Protein AF-A0A1M5P3P3-F1 (afdb_monomer)

pLDDT: mean 71.84, std 11.26, range [51.25, 89.38]

Solvent-accessible surface area (backbone atoms only — not comparable to full-atom values): 4678 Å² total; per-residue (Å²): 122,76,65,59,46,57,55,30,43,75,69,72,73,38,62,55,70,70,58,48,52,52,49,58,56,43,65,77,54,70,70,66,70,47,44,72,43,98,88,73,47,79,35,83,52,80,62,76,80,81,50,84,73,72,85,78,79,75,80,81,74,87,82,67,79,76,81,79,132

Structure (mmCIF, N/CA/C/O backbone):
data_AF-A0A1M5P3P3-F1
#
_entry.id   AF-A0A1M5P3P3-F1
#
loop_
_atom_site.group_PDB
_atom_site.id
_atom_site.type_symbol
_atom_site.label_atom_id
_atom_site.label_alt_id
_atom_site.label_comp_id
_atom_site.label_asym_id
_atom_site.label_entity_id
_atom_site.label_seq_id
_atom_site.pdbx_PDB_ins_code
_atom_site.Cartn_x
_atom_site.Cartn_y
_atom_site.Cartn_z
_atom_site.occupancy
_atom_site.B_iso_or_equiv
_atom_site.auth_seq_id
_atom_site.auth_comp_id
_atom_site.auth_asym_id
_atom_site.auth_atom_id
_atom_site.pdbx_PDB_model_num
ATOM 1 N N . MET A 1 1 ? -7.436 -1.838 0.737 1.00 62.03 1 MET A N 1
ATOM 2 C CA . MET A 1 1 ? -6.553 -2.135 1.892 1.00 62.03 1 MET A CA 1
ATOM 3 C C . MET A 1 1 ? -7.230 -2.037 3.269 1.00 62.03 1 MET A C 1
ATOM 5 O O . MET A 1 1 ? -6.557 -1.865 4.274 1.00 62.03 1 MET A O 1
ATOM 9 N N . ARG A 1 2 ? -8.551 -2.256 3.373 1.00 62.94 2 ARG A N 1
ATOM 10 C CA . ARG A 1 2 ? -9.300 -2.068 4.635 1.00 62.94 2 ARG A CA 1
ATOM 11 C C . ARG A 1 2 ? -9.008 -3.107 5.733 1.00 62.94 2 ARG A C 1
ATOM 13 O O . ARG 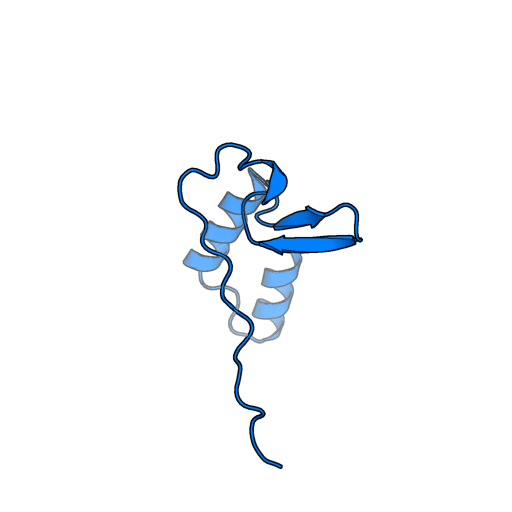A 1 2 ? -9.326 -2.865 6.886 1.00 62.94 2 ARG A O 1
ATOM 20 N N . LYS A 1 3 ? -8.388 -4.244 5.392 1.00 74.06 3 LYS A N 1
ATOM 21 C CA . LYS A 1 3 ? -8.164 -5.360 6.329 1.00 74.06 3 LYS A CA 1
ATOM 22 C C . LYS A 1 3 ? -7.031 -5.106 7.335 1.00 74.06 3 LYS A C 1
ATOM 24 O O . LYS A 1 3 ? -7.120 -5.576 8.461 1.00 74.06 3 LYS A O 1
ATOM 29 N N . PHE A 1 4 ? -5.993 -4.353 6.958 1.00 76.38 4 PHE A N 1
ATOM 30 C CA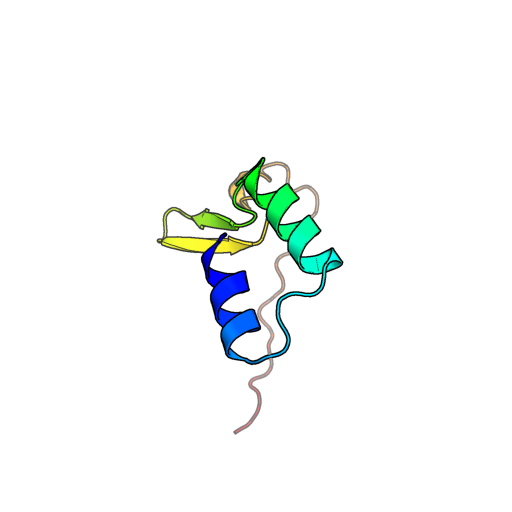 . PHE A 1 4 ? -4.832 -4.111 7.829 1.00 76.38 4 PHE A CA 1
ATOM 31 C C . PHE A 1 4 ? -5.178 -3.251 9.044 1.00 76.38 4 PHE A C 1
ATOM 33 O O . PHE A 1 4 ? -4.727 -3.548 10.146 1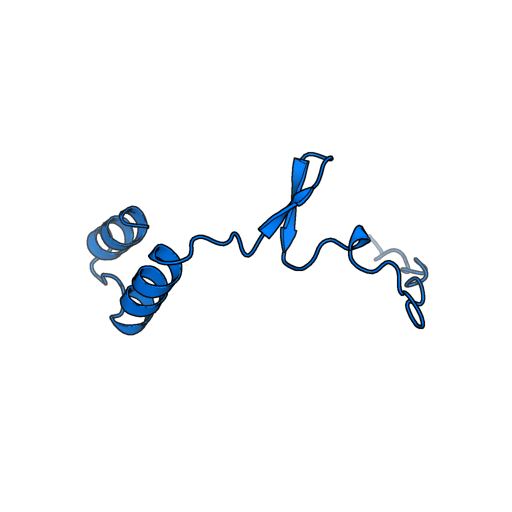.00 76.38 4 PHE A O 1
ATOM 40 N N . HIS A 1 5 ? -6.034 -2.244 8.855 1.00 77.38 5 HIS A N 1
ATOM 41 C C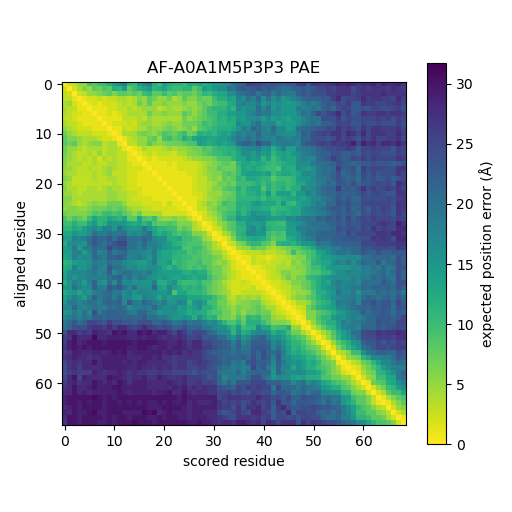A . HIS A 1 5 ? -6.524 -1.417 9.953 1.00 77.38 5 HIS A CA 1
ATOM 42 C C . HIS A 1 5 ? -7.259 -2.263 10.996 1.00 77.38 5 HIS A C 1
ATOM 44 O O . HIS A 1 5 ? -6.931 -2.205 12.172 1.00 77.38 5 HIS A O 1
ATOM 50 N N . SER A 1 6 ? -8.173 -3.139 10.566 1.00 80.62 6 SER A N 1
ATOM 51 C CA . SER A 1 6 ? -8.901 -4.036 11.472 1.00 80.62 6 SER A CA 1
ATOM 52 C C . SER A 1 6 ? -7.976 -4.953 12.282 1.00 80.62 6 SER A C 1
ATOM 54 O O . SER A 1 6 ? -8.238 -5.188 13.457 1.00 80.62 6 SER A O 1
ATOM 56 N N . ILE A 1 7 ? -6.885 -5.444 11.682 1.00 82.44 7 ILE A N 1
ATOM 57 C CA . ILE A 1 7 ? -5.894 -6.290 12.370 1.00 82.44 7 ILE A CA 1
ATOM 58 C C . ILE A 1 7 ? -5.122 -5.486 13.424 1.00 82.44 7 ILE A C 1
ATOM 60 O O . ILE A 1 7 ? -4.948 -5.958 14.545 1.00 82.44 7 ILE A O 1
ATOM 64 N N . ALA A 1 8 ? -4.674 -4.277 13.082 1.00 83.44 8 ALA A N 1
ATOM 65 C CA . ALA A 1 8 ? -3.928 -3.426 14.003 1.00 83.44 8 ALA A CA 1
ATOM 66 C C . ALA A 1 8 ? -4.809 -2.925 15.160 1.00 83.44 8 ALA A C 1
ATOM 68 O O . ALA A 1 8 ? -4.382 -2.917 16.312 1.00 83.44 8 ALA A O 1
ATOM 69 N N . THR A 1 9 ? -6.071 -2.592 14.882 1.00 85.19 9 THR A N 1
ATOM 70 C CA . THR A 1 9 ? -7.050 -2.209 15.908 1.00 85.19 9 THR A CA 1
ATOM 71 C C . THR A 1 9 ? -7.375 -3.378 16.839 1.00 85.19 9 THR A C 1
ATOM 73 O O . THR A 1 9 ? -7.470 -3.181 18.045 1.00 85.19 9 THR A O 1
ATOM 76 N N . LEU A 1 10 ? -7.454 -4.614 16.326 1.00 86.69 10 LEU A N 1
ATOM 77 C CA . LEU A 1 10 ? -7.620 -5.813 17.161 1.00 86.69 10 LEU A CA 1
ATOM 78 C C . LEU A 1 10 ? -6.437 -6.037 18.122 1.00 86.69 10 LEU A C 1
ATOM 80 O O . LEU A 1 10 ? -6.606 -6.650 19.173 1.00 86.69 10 LEU A O 1
ATOM 84 N N . ARG A 1 11 ? -5.240 -5.550 17.775 1.00 84.81 11 ARG A N 1
ATOM 85 C CA . ARG A 1 11 ? -4.051 -5.597 18.639 1.00 84.81 11 ARG A CA 1
ATOM 86 C C . ARG A 1 11 ? -3.978 -4.455 19.655 1.00 84.81 11 ARG A C 1
ATOM 88 O O . ARG A 1 11 ? -3.104 -4.497 20.508 1.00 84.81 11 ARG A O 1
ATOM 95 N N . GLY A 1 12 ? -4.905 -3.498 19.607 1.00 83.94 12 GLY A N 1
ATOM 96 C CA . GLY A 1 12 ? -4.996 -2.380 20.550 1.00 83.94 12 GLY A CA 1
ATOM 97 C C . GLY A 1 12 ? -4.228 -1.127 20.129 1.00 83.94 12 GLY A C 1
ATOM 98 O O . GLY A 1 12 ? -4.543 -0.046 20.615 1.00 83.94 12 GLY A O 1
ATOM 99 N N . ASP A 1 13 ? -3.297 -1.242 19.182 1.00 84.62 13 ASP A N 1
ATOM 100 C CA . ASP A 1 13 ? -2.459 -0.116 18.752 1.00 84.62 13 ASP A CA 1
ATOM 101 C C . ASP A 1 13 ? -3.094 0.696 17.612 1.00 84.62 13 ASP A C 1
ATOM 103 O O . ASP A 1 13 ? -2.821 1.887 17.452 1.00 84.62 13 ASP A O 1
ATOM 107 N N . GLY A 1 14 ? -3.947 0.058 16.801 1.00 84.12 14 GLY A N 1
ATOM 108 C CA . GLY A 1 14 ? -4.425 0.649 15.551 1.00 84.12 14 GLY A CA 1
ATOM 109 C C . GLY A 1 14 ? -3.284 0.894 14.554 1.00 84.12 14 GLY A C 1
ATOM 110 O O . GLY A 1 14 ? -2.120 0.572 14.792 1.00 84.12 14 GLY A O 1
ATOM 111 N N . LEU A 1 15 ? -3.608 1.442 13.381 1.00 85.56 15 LEU A N 1
ATOM 112 C CA . LEU A 1 15 ? -2.566 1.938 12.479 1.00 85.56 15 LEU A CA 1
ATOM 113 C C . LEU A 1 15 ? -2.194 3.363 12.867 1.00 85.56 15 LEU A C 1
ATOM 115 O O . LEU A 1 15 ? -3.065 4.206 13.083 1.00 85.56 15 LEU A O 1
ATOM 119 N N . ARG A 1 16 ? -0.891 3.648 12.857 1.00 88.81 16 ARG A N 1
ATOM 120 C CA . ARG A 1 16 ? -0.396 5.019 12.935 1.00 88.81 16 ARG A CA 1
ATOM 121 C C . ARG A 1 16 ? -1.004 5.883 11.816 1.00 88.81 16 ARG A C 1
ATOM 123 O O . ARG A 1 16 ? -1.097 5.396 10.683 1.00 88.81 16 ARG A O 1
ATOM 130 N N . PRO A 1 17 ? -1.359 7.153 12.080 1.00 86.88 17 PRO A N 1
ATOM 131 C CA . PRO A 1 17 ? -1.986 8.028 11.086 1.00 86.88 17 PRO A CA 1
ATOM 132 C C . PRO A 1 17 ? -1.184 8.162 9.786 1.00 86.88 17 PRO A C 1
ATOM 134 O O . PRO A 1 17 ? -1.754 8.175 8.698 1.00 86.88 17 PRO A O 1
ATOM 137 N N . GLU A 1 18 ? 0.146 8.193 9.874 1.00 89.38 18 GLU A N 1
ATOM 138 C CA . GLU A 1 18 ? 1.032 8.308 8.713 1.00 89.38 18 GLU A CA 1
ATOM 139 C C . GLU A 1 18 ? 0.975 7.056 7.829 1.00 89.38 18 GLU A C 1
ATOM 141 O O . GLU A 1 18 ? 0.989 7.144 6.601 1.00 89.38 18 GLU A O 1
ATOM 146 N N . LEU A 1 19 ? 0.858 5.881 8.454 1.00 86.31 19 LEU A N 1
ATOM 147 C CA . LEU A 1 19 ? 0.729 4.605 7.755 1.00 86.31 19 LEU A CA 1
ATOM 148 C C . LEU A 1 19 ? -0.658 4.460 7.116 1.00 86.31 19 LEU A C 1
ATOM 150 O O . LEU A 1 19 ? -0.771 3.972 5.992 1.00 86.31 19 LEU A O 1
ATOM 154 N N . GLN A 1 20 ? -1.701 4.942 7.794 1.00 86.25 20 GLN A N 1
ATOM 155 C CA . GLN A 1 20 ? -3.046 5.023 7.229 1.00 86.25 20 GLN A CA 1
ATOM 156 C C . GLN A 1 20 ? -3.066 5.916 5.977 1.00 86.25 20 GLN A C 1
ATOM 158 O O . GLN A 1 20 ? -3.549 5.485 4.933 1.00 86.25 20 GLN A O 1
ATOM 163 N N . ALA A 1 21 ? -2.444 7.098 6.035 1.00 86.75 21 ALA A N 1
ATOM 164 C CA . ALA A 1 21 ? -2.353 8.014 4.897 1.00 86.75 21 ALA A CA 1
ATOM 165 C C . ALA A 1 21 ? -1.565 7.427 3.708 1.00 86.75 21 ALA A C 1
ATOM 167 O O . ALA A 1 21 ? -1.927 7.650 2.551 1.00 86.75 21 ALA A O 1
ATOM 168 N N . LEU A 1 22 ? -0.504 6.650 3.966 1.00 85.12 22 LEU A N 1
ATOM 169 C CA . LEU A 1 22 ? 0.213 5.916 2.916 1.00 85.12 22 LEU A CA 1
ATOM 170 C C . LEU A 1 22 ? -0.690 4.890 2.230 1.00 85.12 22 LEU A C 1
ATOM 172 O O . LEU A 1 22 ? -0.697 4.808 1.000 1.00 85.12 22 LEU A O 1
ATOM 176 N N . PHE A 1 23 ? -1.475 4.139 3.005 1.00 82.44 23 PHE A N 1
ATOM 177 C CA . PHE A 1 23 ? -2.426 3.197 2.433 1.00 82.44 23 PHE A CA 1
ATOM 178 C C . PHE A 1 23 ? -3.534 3.905 1.645 1.00 82.44 23 PHE A C 1
ATOM 180 O O . PHE A 1 23 ? -3.866 3.474 0.544 1.00 82.44 23 PHE A O 1
ATOM 187 N N . ASP A 1 24 ? -4.073 5.016 2.129 1.00 83.69 24 ASP A N 1
ATOM 188 C CA . ASP A 1 24 ? -5.112 5.737 1.389 1.00 83.69 24 ASP A CA 1
ATOM 189 C C . ASP A 1 24 ? -4.584 6.274 0.046 1.00 83.69 24 ASP A C 1
ATOM 191 O O . ASP A 1 24 ? -5.277 6.179 -0.966 1.00 83.69 24 ASP A O 1
ATOM 195 N N . ARG A 1 25 ? -3.316 6.709 -0.020 1.00 81.44 25 ARG A N 1
ATOM 196 C CA . ARG A 1 25 ? -2.650 7.092 -1.283 1.00 81.44 25 ARG A CA 1
ATOM 197 C C . ARG A 1 25 ? -2.453 5.913 -2.236 1.00 81.44 25 ARG A C 1
ATOM 199 O O . ARG A 1 25 ? -2.746 6.028 -3.421 1.00 81.44 25 ARG A O 1
ATOM 206 N N . LEU A 1 26 ? -1.979 4.780 -1.726 1.00 76.31 26 LEU A N 1
ATOM 207 C CA . LEU A 1 26 ? -1.784 3.548 -2.502 1.00 76.31 26 LEU A CA 1
ATOM 208 C C . LEU A 1 26 ? -3.112 2.927 -2.976 1.00 76.31 26 LEU A C 1
ATOM 210 O O . LEU A 1 26 ? -3.131 2.165 -3.936 1.00 76.31 26 LEU A O 1
ATOM 214 N N . ALA A 1 27 ? -4.235 3.233 -2.321 1.00 75.19 27 ALA A N 1
ATOM 215 C CA . ALA A 1 27 ? -5.554 2.782 -2.756 1.00 75.19 27 ALA A CA 1
ATOM 216 C C . ALA A 1 27 ? -6.079 3.544 -3.988 1.00 75.19 27 ALA A C 1
ATOM 218 O O . ALA A 1 27 ? -6.938 3.013 -4.688 1.00 75.19 27 ALA A O 1
ATOM 219 N N . ILE A 1 28 ? -5.579 4.760 -4.242 1.00 70.44 28 ILE A N 1
ATOM 220 C CA . ILE A 1 28 ? -5.959 5.596 -5.394 1.00 70.44 28 ILE A CA 1
ATOM 221 C C . ILE A 1 28 ? -5.314 5.074 -6.681 1.00 70.44 28 ILE A C 1
ATOM 223 O O . ILE A 1 28 ? -5.943 5.084 -7.735 1.00 70.44 28 ILE A O 1
ATOM 227 N N . ASP A 1 29 ? -4.079 4.586 -6.586 1.00 66.00 29 ASP A N 1
ATOM 228 C CA . ASP A 1 29 ? -3.352 3.989 -7.700 1.00 66.00 29 ASP A CA 1
ATOM 229 C C . ASP A 1 29 ? -2.795 2.632 -7.258 1.00 66.00 29 ASP A C 1
ATOM 231 O O . ASP A 1 29 ? -1.659 2.547 -6.784 1.00 66.00 29 ASP A O 1
ATOM 235 N N . PRO A 1 30 ? -3.588 1.553 -7.388 1.00 62.69 30 PRO A N 1
ATOM 236 C CA . PRO A 1 30 ? -3.156 0.203 -7.063 1.00 62.69 30 PRO A CA 1
ATOM 237 C C . PRO A 1 30 ? -2.230 -0.346 -8.155 1.00 62.69 30 PRO A C 1
ATOM 239 O O . PRO A 1 30 ? -2.272 -1.540 -8.453 1.00 62.69 30 PRO A O 1
ATOM 242 N N . ARG A 1 31 ? -1.409 0.510 -8.781 1.00 61.66 31 ARG A N 1
ATOM 243 C CA . ARG A 1 31 ? -0.298 0.086 -9.621 1.00 61.66 31 ARG A CA 1
ATOM 244 C C . ARG A 1 31 ? 0.527 -0.891 -8.798 1.00 61.66 31 ARG A C 1
ATOM 246 O O . ARG A 1 31 ? 1.072 -0.509 -7.756 1.00 61.66 31 ARG A O 1
ATOM 253 N N . PRO A 1 32 ? 0.580 -2.166 -9.199 1.00 58.94 32 PRO A N 1
ATOM 254 C CA . PRO A 1 32 ? 1.290 -3.129 -8.406 1.00 58.94 32 PRO A CA 1
ATOM 255 C C . PRO A 1 32 ? 2.769 -2.755 -8.517 1.00 58.94 32 PRO A C 1
ATOM 257 O O . PRO A 1 32 ? 3.351 -2.741 -9.597 1.00 58.94 32 PRO A O 1
ATOM 260 N N . VAL A 1 33 ? 3.387 -2.445 -7.373 1.00 62.03 33 VAL A N 1
ATOM 261 C CA . VAL A 1 33 ? 4.854 -2.308 -7.226 1.00 62.03 33 VAL A CA 1
ATOM 262 C C . VAL A 1 33 ? 5.566 -3.606 -7.655 1.00 62.03 33 VAL A C 1
ATOM 264 O O . VAL A 1 33 ? 6.788 -3.651 -7.808 1.00 62.03 33 VAL A O 1
ATOM 267 N N . PHE A 1 34 ? 4.776 -4.660 -7.871 1.00 64.12 34 PHE A N 1
ATOM 268 C CA . PHE A 1 34 ? 5.201 -5.975 -8.262 1.00 64.12 34 PHE A CA 1
ATOM 269 C C . PHE A 1 34 ? 4.599 -6.395 -9.603 1.00 64.12 34 PHE A C 1
ATOM 271 O O . PHE A 1 34 ? 3.382 -6.407 -9.771 1.00 64.12 34 PHE A O 1
ATOM 278 N N . LEU A 1 35 ? 5.446 -6.787 -10.545 1.00 69.81 35 LEU A N 1
ATOM 279 C CA . LEU A 1 35 ? 5.016 -7.405 -11.794 1.00 69.81 35 LEU A CA 1
ATOM 280 C C . LEU A 1 35 ? 4.995 -8.920 -11.594 1.00 69.81 35 LEU A C 1
ATOM 282 O O . LEU A 1 35 ? 5.950 -9.489 -11.067 1.00 69.81 35 LEU A O 1
ATOM 286 N N . VAL A 1 36 ? 3.905 -9.575 -11.988 1.00 75.31 36 VAL A N 1
ATOM 287 C CA . VAL A 1 36 ? 3.879 -11.039 -12.072 1.00 75.31 36 VAL A CA 1
ATOM 288 C C . VAL A 1 36 ? 4.490 -11.408 -13.416 1.00 75.31 36 VAL A C 1
ATOM 290 O O . VAL A 1 36 ? 3.985 -10.989 -14.453 1.00 75.31 36 VAL A O 1
ATOM 293 N N . ARG A 1 37 ? 5.609 -12.129 -13.383 1.00 77.31 37 ARG A N 1
ATOM 294 C CA . ARG A 1 37 ? 6.295 -12.644 -14.569 1.00 77.31 37 ARG A CA 1
ATOM 295 C C . ARG A 1 37 ? 5.521 -13.829 -15.152 1.00 77.31 37 ARG A C 1
ATOM 297 O O . ARG A 1 37 ? 4.746 -14.478 -14.448 1.00 77.31 37 ARG A O 1
ATOM 304 N N . ASP A 1 38 ? 5.780 -14.148 -16.419 1.00 82.31 38 ASP A N 1
ATOM 305 C CA . ASP A 1 38 ? 5.129 -15.263 -17.129 1.00 82.31 38 ASP A CA 1
ATOM 306 C C . ASP A 1 38 ? 5.403 -16.639 -16.486 1.00 82.31 38 ASP A C 1
ATOM 308 O O . ASP A 1 38 ? 4.639 -17.581 -16.679 1.00 82.31 38 ASP A O 1
ATOM 312 N N . ASP A 1 39 ? 6.466 -16.755 -15.679 1.00 82.62 39 ASP A N 1
ATOM 313 C CA . ASP A 1 39 ? 6.791 -17.946 -14.879 1.00 82.62 39 ASP A CA 1
ATOM 314 C C . ASP A 1 39 ? 6.008 -18.029 -13.553 1.00 82.62 39 ASP A C 1
ATOM 316 O O . ASP A 1 39 ? 6.260 -18.909 -12.730 1.00 82.62 39 ASP A O 1
ATOM 320 N N . GLY A 1 40 ? 5.063 -17.113 -13.325 1.00 82.94 40 GLY A N 1
ATOM 321 C CA . GLY A 1 40 ? 4.264 -17.028 -12.104 1.00 82.94 40 GLY A CA 1
ATOM 322 C C . GLY A 1 40 ? 5.001 -16.399 -10.919 1.00 82.94 40 GLY A C 1
ATOM 323 O O . GLY A 1 40 ? 4.433 -16.313 -9.828 1.00 82.94 40 GLY A O 1
ATOM 324 N N . MET A 1 41 ? 6.242 -15.936 -11.101 1.00 82.94 41 MET A N 1
ATOM 325 C CA . MET A 1 41 ? 7.016 -15.305 -10.036 1.00 82.94 41 MET A CA 1
ATOM 326 C C . MET A 1 41 ? 6.658 -13.826 -9.885 1.00 82.94 41 MET A C 1
ATOM 328 O O . MET A 1 41 ? 6.486 -13.095 -10.859 1.00 82.94 41 MET A O 1
ATOM 332 N N . VAL A 1 42 ? 6.603 -13.358 -8.638 1.00 82.31 42 VAL A N 1
ATOM 333 C CA . VAL A 1 42 ? 6.360 -11.949 -8.307 1.00 82.31 42 VAL A CA 1
ATOM 334 C C . VAL A 1 42 ? 7.694 -11.208 -8.273 1.00 82.31 42 VAL A C 1
ATOM 336 O O . VAL A 1 42 ? 8.555 -11.509 -7.448 1.00 82.31 42 VAL A O 1
ATOM 339 N N . GLN A 1 43 ? 7.868 -10.224 -9.149 1.00 78.62 43 GLN A N 1
ATOM 340 C CA . GLN A 1 43 ? 9.063 -9.395 -9.200 1.00 78.62 43 GLN A CA 1
ATOM 341 C C . GLN A 1 43 ? 8.810 -8.030 -8.572 1.00 78.62 43 GLN A C 1
ATOM 343 O O . GLN A 1 43 ? 7.887 -7.331 -8.971 1.00 78.62 43 GLN A O 1
ATOM 348 N N . ALA A 1 44 ? 9.677 -7.610 -7.653 1.00 77.94 44 ALA A N 1
ATOM 349 C CA . ALA A 1 44 ? 9.734 -6.222 -7.212 1.00 77.94 44 ALA A CA 1
ATOM 350 C C . ALA A 1 44 ? 10.502 -5.376 -8.243 1.00 77.94 44 ALA A C 1
ATOM 352 O O . ALA A 1 44 ? 11.673 -5.648 -8.505 1.00 77.94 44 ALA A O 1
ATOM 353 N N . GLY A 1 45 ? 9.866 -4.345 -8.804 1.00 71.19 45 GLY A N 1
ATOM 354 C CA . GLY A 1 45 ? 10.510 -3.421 -9.748 1.00 71.19 45 GLY A CA 1
ATOM 355 C C . GLY A 1 45 ? 10.346 -3.772 -11.240 1.00 71.19 45 GLY A C 1
ATOM 356 O O . GLY A 1 45 ? 9.639 -4.725 -11.577 1.00 71.19 45 GLY A O 1
ATOM 357 N N . PRO A 1 46 ? 10.956 -2.977 -12.144 1.00 69.12 46 PRO A N 1
ATOM 358 C CA . PRO A 1 46 ? 10.711 -3.026 -13.591 1.00 69.12 46 PRO A CA 1
ATOM 359 C C . PRO A 1 46 ? 11.075 -4.374 -14.209 1.00 69.12 46 PRO A C 1
ATOM 361 O O . PRO A 1 46 ? 12.108 -4.942 -13.860 1.00 69.12 46 PRO A O 1
ATOM 364 N N . ASP A 1 47 ? 10.264 -4.864 -15.149 1.00 67.62 47 ASP A N 1
ATOM 365 C CA . ASP A 1 47 ? 10.534 -6.109 -15.876 1.00 67.62 47 ASP A CA 1
ATOM 366 C C . ASP A 1 47 ? 11.950 -6.077 -16.491 1.00 67.62 47 ASP A C 1
ATOM 368 O O . ASP A 1 47 ? 12.240 -5.164 -17.268 1.00 67.62 47 ASP A O 1
ATOM 372 N N . PRO A 1 48 ? 12.850 -7.029 -16.185 1.00 64.69 48 PRO A N 1
ATOM 373 C CA . PRO A 1 48 ? 14.185 -7.082 -16.770 1.00 64.69 48 PRO A CA 1
ATOM 374 C C . PRO A 1 48 ? 14.162 -7.116 -18.305 1.00 64.69 48 PRO A C 1
ATOM 376 O O . PRO A 1 48 ? 15.104 -6.621 -18.923 1.00 64.69 48 PRO A O 1
ATOM 379 N N . ALA A 1 49 ? 13.097 -7.627 -18.937 1.00 63.66 49 ALA A N 1
ATOM 380 C CA . ALA A 1 49 ? 12.953 -7.613 -20.395 1.00 63.66 49 ALA A CA 1
ATOM 381 C C . ALA A 1 49 ? 12.625 -6.217 -20.966 1.00 63.66 49 ALA A C 1
ATOM 383 O O . ALA A 1 49 ? 12.967 -5.923 -22.115 1.00 63.66 49 ALA A O 1
ATOM 384 N N . SER A 1 50 ? 12.048 -5.320 -20.155 1.00 59.22 50 SER A N 1
ATOM 385 C CA . SER A 1 50 ? 11.797 -3.916 -20.529 1.00 59.22 50 SER A CA 1
ATOM 386 C C . SER A 1 50 ? 13.082 -3.081 -20.647 1.00 59.22 50 SER A C 1
ATOM 388 O O . SER A 1 50 ? 13.060 -1.963 -21.157 1.00 59.22 50 SER A O 1
ATOM 390 N N . GLY A 1 51 ? 14.221 -3.647 -20.231 1.00 54.28 51 GLY A N 1
ATOM 391 C CA . GLY A 1 51 ? 15.557 -3.076 -20.349 1.00 54.28 51 GLY A CA 1
ATOM 392 C C . GLY A 1 51 ? 16.341 -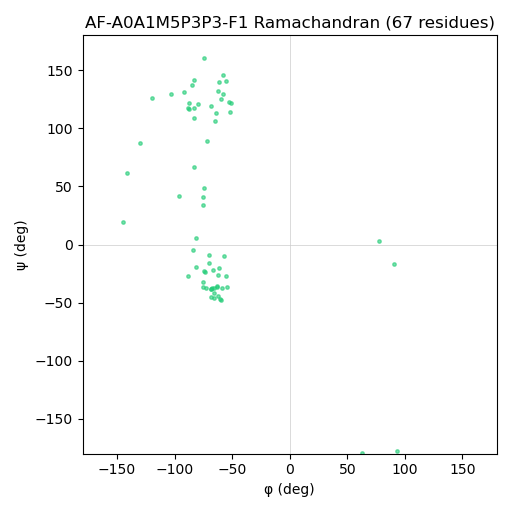3.561 -21.569 1.00 54.28 51 GLY A C 1
ATOM 393 O O . GLY A 1 51 ? 17.539 -3.796 -21.449 1.00 54.28 51 GLY A O 1
ATOM 394 N N . THR A 1 52 ? 15.738 -3.689 -22.756 1.00 52.78 52 THR A N 1
ATOM 395 C CA . THR A 1 52 ? 16.486 -3.925 -24.015 1.00 52.78 52 THR A CA 1
ATOM 396 C C . THR A 1 52 ? 17.206 -2.665 -24.523 1.00 52.78 52 THR A C 1
ATOM 398 O O . THR A 1 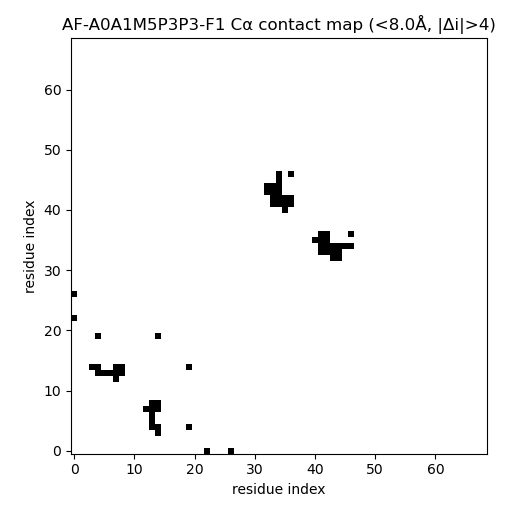52 ? 17.184 -2.311 -25.695 1.00 52.78 52 THR A O 1
ATOM 401 N N . ALA A 1 53 ? 17.925 -2.015 -23.611 1.00 57.50 53 ALA A N 1
ATOM 402 C CA . ALA A 1 53 ? 19.109 -1.219 -23.893 1.00 57.50 53 ALA A CA 1
ATOM 403 C C . ALA A 1 53 ? 20.124 -1.465 -22.763 1.00 57.50 53 ALA A C 1
ATOM 405 O O . ALA A 1 53 ? 20.480 -0.567 -22.001 1.00 57.50 53 ALA A O 1
ATOM 406 N N . LEU A 1 54 ? 20.565 -2.720 -22.610 1.00 57.50 54 LEU A N 1
ATOM 407 C CA . LEU A 1 54 ? 21.671 -3.064 -21.716 1.00 57.50 54 LEU A CA 1
ATOM 408 C C . LEU A 1 54 ? 22.975 -2.564 -22.340 1.00 57.50 54 LEU A C 1
ATOM 410 O O . LEU A 1 54 ? 23.636 -3.293 -23.073 1.00 57.50 54 LEU A O 1
ATOM 414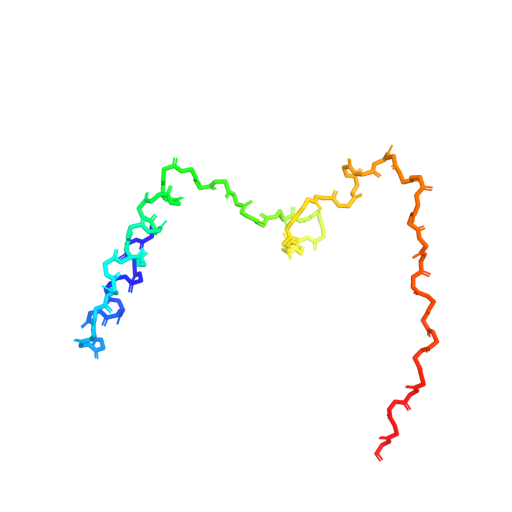 N N . THR A 1 55 ? 23.362 -1.324 -22.056 1.00 58.09 55 THR A N 1
ATOM 415 C CA . THR A 1 55 ? 24.707 -0.856 -22.414 1.00 58.09 55 THR A CA 1
ATOM 416 C C . THR A 1 55 ? 25.763 -1.303 -21.402 1.00 58.09 55 THR A C 1
ATOM 418 O O . THR A 1 55 ? 26.928 -1.357 -21.771 1.00 58.09 55 THR A O 1
ATOM 421 N N . ASN A 1 56 ? 25.391 -1.681 -20.162 1.00 61.59 56 ASN A N 1
ATOM 422 C CA . ASN A 1 56 ? 26.363 -1.872 -19.066 1.00 61.59 56 ASN A CA 1
ATOM 423 C C . ASN A 1 56 ? 26.073 -3.009 -18.054 1.00 61.59 56 ASN A C 1
ATOM 425 O O . ASN A 1 56 ? 26.618 -2.986 -16.950 1.00 61.59 56 ASN A O 1
ATOM 429 N N . VAL A 1 57 ? 25.232 -4.005 -18.355 1.00 62.09 57 VAL A N 1
ATOM 430 C CA . VAL A 1 57 ? 25.006 -5.108 -17.392 1.00 62.09 57 VAL A CA 1
ATOM 431 C C . VAL A 1 57 ? 26.106 -6.162 -17.508 1.00 62.09 57 VAL A C 1
ATOM 433 O O . VAL A 1 57 ? 26.160 -6.918 -18.473 1.00 62.09 57 VAL A O 1
ATOM 436 N N . VAL A 1 58 ? 26.972 -6.223 -16.493 1.00 65.50 58 VAL A N 1
ATOM 437 C CA . VAL A 1 58 ? 27.936 -7.315 -16.299 1.00 65.50 58 VAL A CA 1
ATOM 438 C C . VAL A 1 58 ? 27.258 -8.424 -15.488 1.00 65.50 58 VAL A C 1
ATOM 440 O O . VAL A 1 58 ? 26.829 -8.166 -14.361 1.00 65.50 58 VAL A O 1
ATOM 443 N N . PRO A 1 59 ? 27.162 -9.662 -16.006 1.00 62.28 59 PRO A N 1
ATOM 444 C CA . PRO A 1 59 ? 26.676 -10.794 -15.228 1.00 62.28 59 PRO A CA 1
ATOM 445 C C . PRO A 1 59 ? 27.560 -11.014 -13.997 1.00 62.28 59 PRO A C 1
ATOM 447 O O . PRO A 1 59 ? 28.775 -11.189 -14.128 1.00 62.28 59 PRO A O 1
ATOM 450 N N . LEU A 1 60 ? 2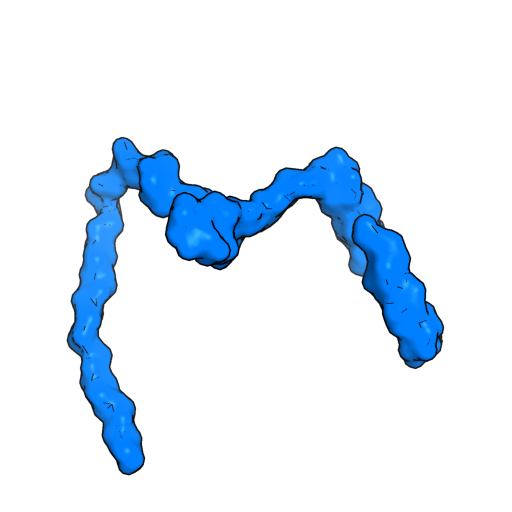6.954 -11.036 -12.808 1.00 64.50 60 LEU A N 1
ATOM 451 C CA . LEU A 1 60 ? 27.651 -11.424 -11.586 1.00 64.50 60 LEU A CA 1
ATOM 452 C C . LEU A 1 60 ? 28.055 -12.897 -11.721 1.00 64.50 60 LEU A C 1
ATOM 454 O O . LEU A 1 60 ? 27.211 -13.792 -11.698 1.00 64.50 60 LEU A O 1
ATOM 458 N N . ARG A 1 61 ? 29.352 -13.136 -11.931 1.00 64.44 61 ARG A N 1
ATOM 459 C CA . ARG A 1 61 ? 29.929 -14.478 -12.046 1.00 64.44 61 ARG A CA 1
ATOM 460 C C . ARG A 1 61 ? 29.613 -15.258 -10.771 1.00 64.44 61 ARG A C 1
ATOM 462 O O . ARG A 1 61 ? 29.853 -14.775 -9.668 1.00 64.44 61 ARG A O 1
ATOM 469 N N . ALA A 1 62 ? 29.072 -16.461 -10.937 1.00 60.41 62 ALA A N 1
ATOM 470 C CA . ALA A 1 62 ? 28.689 -17.361 -9.854 1.00 60.41 62 ALA A CA 1
ATOM 471 C C . ALA A 1 62 ? 29.899 -18.053 -9.192 1.00 60.41 62 ALA A C 1
ATOM 473 O O . ALA A 1 62 ? 29.820 -19.228 -8.851 1.00 60.41 62 ALA A O 1
ATOM 474 N N . ASP A 1 63 ? 31.002 -17.336 -8.969 1.00 59.12 63 ASP A N 1
ATOM 475 C CA . ASP A 1 63 ? 32.105 -17.827 -8.136 1.00 59.12 63 ASP A CA 1
ATOM 476 C C . ASP A 1 63 ? 31.767 -17.554 -6.671 1.00 59.12 63 ASP A C 1
ATOM 478 O O . ASP A 1 63 ? 32.355 -16.711 -5.994 1.00 59.12 63 ASP A O 1
ATOM 482 N N . ARG A 1 64 ? 30.741 -18.244 -6.172 1.00 57.94 64 ARG A N 1
ATOM 483 C CA . ARG A 1 64 ? 30.470 -18.287 -4.739 1.00 57.94 64 ARG A CA 1
ATOM 484 C C . ARG A 1 64 ? 31.295 -19.446 -4.178 1.00 57.94 64 ARG A C 1
ATOM 486 O O . ARG A 1 64 ? 31.021 -20.585 -4.561 1.00 57.94 64 ARG A O 1
ATOM 493 N N . PRO A 1 65 ? 32.277 -19.224 -3.284 1.00 55.97 65 PRO A N 1
ATOM 494 C CA . PRO A 1 65 ? 32.863 -20.344 -2.571 1.00 55.97 65 PRO A CA 1
ATOM 495 C C . PRO A 1 65 ? 31.743 -20.979 -1.746 1.00 55.97 65 PRO A C 1
ATOM 497 O O . PRO A 1 65 ? 30.959 -20.275 -1.099 1.00 55.97 65 PRO A O 1
ATOM 500 N N . ALA A 1 66 ? 31.624 -22.303 -1.830 1.00 59.19 66 ALA A N 1
ATOM 501 C CA . ALA A 1 66 ? 30.694 -23.060 -1.011 1.00 59.19 66 ALA A CA 1
ATOM 502 C C . ALA A 1 66 ? 30.903 -22.657 0.456 1.00 59.19 66 ALA A C 1
ATOM 504 O O . ALA A 1 66 ? 32.014 -22.752 0.977 1.00 59.19 66 ALA A O 1
ATOM 505 N N . CYS A 1 67 ? 29.849 -22.162 1.109 1.00 51.25 67 CYS A N 1
ATOM 506 C CA . CYS A 1 67 ? 29.882 -21.966 2.551 1.00 51.25 67 CYS A CA 1
ATOM 507 C C . CYS A 1 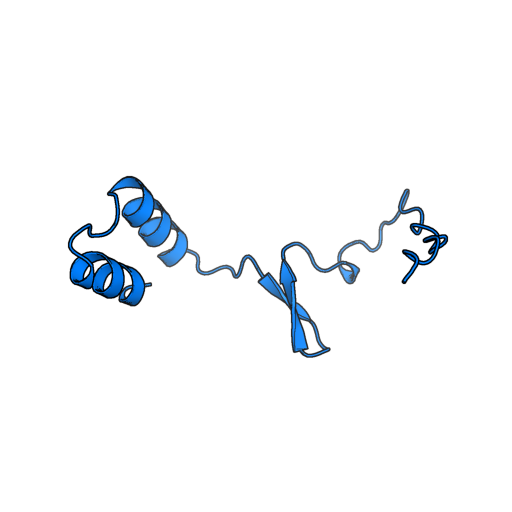67 ? 30.034 -23.362 3.168 1.00 51.25 67 CYS A C 1
ATOM 509 O O . CYS A 1 67 ? 29.181 -24.226 2.954 1.00 51.25 67 CYS A O 1
ATOM 511 N N . GLY A 1 68 ? 31.190 -23.600 3.792 1.00 58.84 68 GLY A N 1
ATOM 512 C CA . GLY A 1 68 ? 31.565 -24.877 4.388 1.00 58.84 68 GLY A CA 1
ATOM 513 C C . GLY A 1 68 ? 30.558 -25.325 5.445 1.00 58.84 68 GLY A C 1
ATOM 514 O O . GLY A 1 68 ? 29.949 -24.496 6.117 1.00 58.84 68 GLY A O 1
ATOM 515 N N . ARG A 1 69 ? 30.382 -26.645 5.499 1.00 57.62 69 ARG A N 1
ATOM 516 C CA . ARG A 1 69 ? 29.404 -27.393 6.294 1.00 57.62 69 ARG A CA 1
ATOM 517 C C . ARG A 1 69 ? 29.553 -27.176 7.801 1.00 57.62 69 ARG A C 1
ATOM 519 O O . ARG A 1 69 ? 30.712 -27.129 8.268 1.00 57.62 69 ARG A O 1
#

Radius of gyration: 19.85 Å; Cα contacts (8 Å, |Δi|>4): 32; chains: 1; bounding box: 42×36×45 Å

Sequence (69 aa):
MRKFHSIATLRGDGLRPELQALFDRLAIDPRPVFLVRDDGMVQAGPDPASGTALTNVVPLRADRPACGR

Foldseek 3Di:
DVVVQVVCVVVVNGDDPVVVVVVVVCVVPVPPCWDQDPVRDTDRDDDPVVPVPCPDDDPPPPPDDPPDD

Mean predicted aligned error: 15.68 Å

Organism: NCBI:txid1437360

Secondary structure (DSSP, 8-state):
-HHHHHHHHHTTS---HHHHHHHHHHHH----SEEEPTTSPEEESS-GGGG---SS-------PPP---